Protein AF-A0A497SBU6-F1 (afdb_monomer_lite)

Radius of gyration: 15.19 Å; chains: 1; bounding box: 27×36×42 Å

Secondary structure (DSSP, 8-state):
-HHHHHHSSS---S--EEEEEE-TT--EEEEEEESS--GGGGGGTT--TTHHHH-SS---HHHHHHHHHHHHHHTT-GGGT--

Structure (mmCIF, N/CA/C/O backbone):
data_AF-A0A497SBU6-F1
#
_entry.id   AF-A0A497SBU6-F1
#
loop_
_atom_site.group_PDB
_atom_site.id
_atom_site.type_symbol
_atom_site.label_atom_id
_atom_site.label_alt_id
_atom_site.label_comp_id
_atom_site.label_asym_id
_atom_site.label_entity_id
_atom_site.label_seq_id
_atom_site.pdbx_PDB_ins_code
_atom_site.Cartn_x
_atom_site.Cartn_y
_atom_site.Cartn_z
_atom_site.occupancy
_atom_site.B_iso_or_equiv
_atom_site.auth_seq_id
_atom_site.auth_comp_id
_atom_site.auth_asym_id
_atom_site.auth_atom_id
_atom_site.pdbx_PDB_model_num
ATOM 1 N N . VAL A 1 1 ? -6.698 -7.411 -6.653 1.00 67.69 1 VAL A N 1
ATOM 2 C CA . VAL A 1 1 ? -7.407 -7.704 -5.380 1.00 67.69 1 VAL A CA 1
ATOM 3 C C . VAL A 1 1 ? -8.322 -8.922 -5.491 1.00 67.69 1 VAL A C 1
ATOM 5 O O . VAL A 1 1 ? -8.253 -9.785 -4.634 1.00 67.69 1 VAL A O 1
ATOM 8 N N . GLU A 1 2 ? -9.120 -9.081 -6.550 1.00 85.56 2 GLU A N 1
ATOM 9 C CA . GLU A 1 2 ? -9.995 -10.268 -6.679 1.00 85.56 2 GLU A CA 1
ATOM 10 C C . GLU A 1 2 ? -9.246 -11.610 -6.665 1.00 85.56 2 GLU A C 1
ATOM 12 O O . GLU A 1 2 ? -9.709 -12.572 -6.059 1.00 85.56 2 GLU A O 1
ATOM 17 N N . ALA A 1 3 ? -8.049 -11.669 -7.258 1.00 85.88 3 ALA A N 1
ATOM 18 C CA . ALA A 1 3 ? -7.194 -12.852 -7.179 1.00 85.88 3 ALA A CA 1
ATOM 19 C C . ALA A 1 3 ? -6.817 -13.211 -5.731 1.00 85.88 3 ALA A C 1
ATOM 21 O O . ALA A 1 3 ? -6.883 -14.381 -5.365 1.00 85.88 3 ALA A O 1
ATOM 22 N N . SER A 1 4 ? -6.488 -12.225 -4.884 1.00 88.69 4 SER A N 1
ATOM 23 C CA . SER A 1 4 ? -6.121 -12.515 -3.496 1.00 88.69 4 SER A CA 1
ATOM 24 C C . SER A 1 4 ? -7.307 -13.027 -2.697 1.00 88.69 4 SER A C 1
ATOM 26 O O . SER A 1 4 ? -7.134 -14.004 -1.995 1.00 88.69 4 SER A O 1
ATOM 28 N N . LYS A 1 5 ? -8.518 -12.484 -2.879 1.00 87.81 5 LYS A N 1
ATOM 29 C CA . LYS A 1 5 ? -9.738 -13.007 -2.230 1.00 87.81 5 LYS A CA 1
ATOM 30 C C . LYS A 1 5 ? -10.050 -14.459 -2.610 1.00 87.81 5 LYS A C 1
ATOM 32 O O . LYS A 1 5 ? -10.553 -15.215 -1.782 1.00 87.81 5 LYS A O 1
ATOM 37 N N . LYS A 1 6 ? -9.786 -14.837 -3.869 1.00 90.94 6 LYS A N 1
ATOM 38 C CA . LYS A 1 6 ? -9.976 -16.212 -4.364 1.00 90.94 6 LYS A CA 1
ATOM 39 C C . LYS A 1 6 ? -8.971 -17.185 -3.749 1.00 90.94 6 LYS A C 1
ATOM 41 O O . LYS A 1 6 ? -9.346 -18.311 -3.445 1.00 90.94 6 LYS A O 1
ATOM 46 N N . LEU A 1 7 ? -7.719 -16.755 -3.594 1.00 87.25 7 LEU A N 1
ATOM 47 C CA . LEU A 1 7 ? -6.625 -17.594 -3.099 1.00 87.25 7 LEU A CA 1
ATOM 48 C C . LEU A 1 7 ? -6.549 -17.626 -1.563 1.00 87.25 7 LEU A C 1
ATOM 50 O O . LEU A 1 7 ? -6.248 -18.665 -0.986 1.00 87.25 7 LEU A O 1
ATOM 54 N N . PHE A 1 8 ? -6.854 -16.507 -0.904 1.00 83.56 8 PHE A N 1
ATOM 55 C CA . PHE A 1 8 ? -6.726 -16.297 0.537 1.00 83.56 8 PHE A CA 1
ATOM 56 C C . PHE A 1 8 ? -7.885 -15.422 1.039 1.00 83.56 8 PHE A C 1
ATOM 58 O O . PHE A 1 8 ? -7.985 -14.248 0.687 1.00 83.56 8 PHE A O 1
ATOM 65 N N . LYS A 1 9 ? -8.773 -15.960 1.882 1.00 85.44 9 LYS A N 1
ATOM 66 C CA . LYS A 1 9 ? -9.804 -15.145 2.555 1.00 85.44 9 LYS A CA 1
ATOM 67 C C . LYS A 1 9 ? -9.179 -14.407 3.750 1.00 85.44 9 LYS A C 1
ATOM 69 O O . LYS A 1 9 ? -8.407 -15.044 4.461 1.00 85.44 9 LYS A O 1
ATOM 74 N N . PRO A 1 10 ? -9.505 -13.123 4.012 1.00 88.19 10 PRO A N 1
ATOM 75 C CA . PRO A 1 10 ? -10.488 -12.253 3.338 1.00 88.19 10 PRO A CA 1
ATOM 76 C C . PRO A 1 10 ? -9.956 -11.498 2.102 1.00 88.19 10 PRO A C 1
ATOM 78 O O . PRO A 1 10 ? -10.692 -10.735 1.478 1.00 88.19 10 PRO A O 1
ATOM 81 N N . GLY A 1 11 ? -8.696 -11.707 1.733 1.00 90.81 11 GLY A N 1
ATOM 82 C CA . GLY A 1 11 ? -7.991 -11.010 0.661 1.00 90.81 11 GLY A CA 1
ATOM 83 C C . GLY A 1 11 ? -6.805 -10.223 1.210 1.00 90.81 11 GLY A C 1
ATOM 84 O O . GLY A 1 11 ? -6.356 -10.453 2.328 1.00 90.81 11 GLY A O 1
ATOM 85 N N . VAL A 1 12 ? -6.287 -9.282 0.417 1.00 91.75 12 VAL A N 1
ATOM 86 C CA . VAL A 1 12 ? -5.216 -8.381 0.875 1.00 91.75 12 VAL A CA 1
AT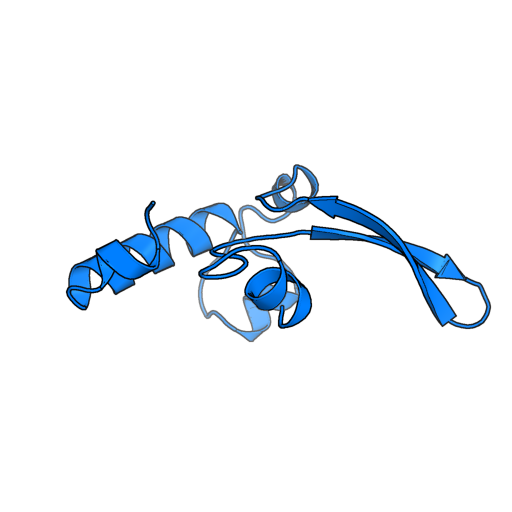OM 87 C C . VAL A 1 12 ? -5.825 -7.303 1.768 1.00 91.75 12 VAL A C 1
ATOM 89 O O . VAL A 1 12 ? -6.719 -6.581 1.326 1.00 91.75 12 VAL A O 1
ATOM 92 N N . ILE A 1 13 ? -5.313 -7.192 2.992 1.00 93.81 13 ILE A N 1
ATOM 93 C CA . ILE A 1 13 ? -5.629 -6.130 3.950 1.00 93.81 13 ILE A CA 1
ATOM 94 C C . ILE A 1 13 ? -4.393 -5.241 4.096 1.00 93.81 13 ILE A C 1
ATOM 96 O O . ILE A 1 13 ? -3.277 -5.735 4.242 1.00 93.81 13 ILE A O 1
ATOM 100 N N . GLY A 1 14 ? -4.595 -3.924 4.087 1.00 95.06 14 GLY A N 1
ATOM 101 C CA . GLY A 1 14 ? -3.505 -2.963 4.225 1.00 95.06 14 GLY A CA 1
ATOM 102 C C . GLY A 1 14 ? -2.674 -2.797 2.941 1.00 95.06 14 GLY A C 1
ATOM 103 O O . GLY A 1 14 ? -3.177 -3.031 1.838 1.00 95.06 14 GLY A O 1
ATOM 104 N N . PRO A 1 15 ? -1.428 -2.305 3.053 1.00 96.75 15 PRO A N 1
ATOM 105 C CA . PRO A 1 15 ? -0.601 -1.993 1.895 1.00 96.75 15 PRO A CA 1
ATOM 106 C C . PRO A 1 15 ? -0.040 -3.248 1.230 1.00 96.75 15 PRO A C 1
ATOM 108 O O . PRO A 1 15 ? 0.342 -4.210 1.892 1.00 96.75 15 PRO A O 1
ATOM 111 N N . PHE A 1 16 ? 0.105 -3.174 -0.087 1.00 96.38 16 PHE A N 1
ATOM 112 C CA . PHE A 1 16 ? 0.832 -4.139 -0.899 1.00 96.38 16 PHE A CA 1
ATOM 113 C C . PHE A 1 16 ? 1.595 -3.399 -1.999 1.00 96.38 16 PHE A C 1
ATOM 115 O O . PHE A 1 16 ? 1.270 -2.255 -2.327 1.00 96.38 16 PHE A O 1
ATOM 122 N N . CYS A 1 17 ? 2.596 -4.053 -2.575 1.00 97.12 17 CYS A N 1
ATOM 123 C CA . CYS A 1 17 ? 3.348 -3.548 -3.718 1.00 97.12 17 CYS A CA 1
ATOM 124 C C . CYS A 1 17 ? 3.327 -4.586 -4.839 1.00 97.12 17 CYS A C 1
ATOM 126 O O . CYS A 1 17 ? 3.460 -5.780 -4.574 1.00 97.12 17 CYS A O 1
ATOM 128 N N . ILE A 1 18 ? 3.156 -4.123 -6.075 1.00 96.44 18 ILE A N 1
ATOM 129 C CA . ILE A 1 18 ? 3.374 -4.927 -7.277 1.00 96.44 18 ILE A CA 1
ATOM 130 C C . ILE A 1 18 ? 4.674 -4.425 -7.888 1.00 96.44 18 ILE A C 1
ATOM 132 O O . ILE A 1 18 ? 4.772 -3.257 -8.267 1.00 96.44 18 ILE A O 1
ATOM 136 N N . GLU A 1 19 ? 5.666 -5.297 -7.952 1.00 97.88 19 GLU A N 1
ATOM 137 C CA . GLU A 1 19 ? 6.999 -4.974 -8.436 1.00 97.88 19 GLU A CA 1
ATOM 138 C C . GLU A 1 19 ? 7.076 -5.364 -9.910 1.00 97.88 19 GLU A C 1
ATOM 140 O O . GLU A 1 19 ? 6.845 -6.516 -10.292 1.00 97.88 19 GLU A O 1
ATOM 145 N N . MET A 1 20 ? 7.293 -4.355 -10.753 1.00 97.88 20 MET A N 1
ATOM 146 C CA . MET A 1 20 ? 7.119 -4.465 -12.196 1.00 97.88 20 MET A CA 1
ATOM 147 C C . MET A 1 20 ? 8.172 -3.681 -12.972 1.00 97.88 20 MET A C 1
ATOM 149 O O . MET A 1 20 ? 8.765 -2.730 -12.463 1.00 97.88 20 MET A O 1
ATOM 153 N N . ILE A 1 21 ? 8.354 -4.071 -14.229 1.00 98.06 21 ILE A N 1
ATOM 154 C CA . ILE A 1 21 ? 9.146 -3.358 -15.233 1.00 98.06 21 ILE A CA 1
ATOM 155 C C . ILE A 1 21 ? 8.176 -2.798 -16.279 1.00 98.06 21 ILE A C 1
ATOM 157 O O . ILE A 1 21 ? 7.208 -3.469 -16.630 1.00 98.06 21 ILE A O 1
ATOM 161 N N . CYS A 1 22 ? 8.428 -1.581 -16.766 1.00 97.88 22 CYS A N 1
ATOM 162 C CA . CYS A 1 22 ? 7.710 -0.994 -17.899 1.00 97.88 22 CYS A CA 1
ATOM 163 C C . CYS A 1 22 ? 8.553 -1.161 -19.173 1.00 97.88 22 CYS A C 1
ATOM 165 O O . CYS A 1 22 ? 9.708 -0.725 -19.192 1.00 97.88 22 CYS A O 1
ATOM 167 N N . THR A 1 23 ? 8.011 -1.810 -20.204 1.00 97.94 23 THR A N 1
ATOM 168 C CA . THR A 1 23 ? 8.686 -1.979 -21.502 1.00 97.94 23 THR A CA 1
ATOM 169 C C . THR A 1 23 ? 8.618 -0.694 -22.344 1.00 97.94 23 THR A C 1
ATOM 171 O O . THR A 1 23 ? 7.814 0.196 -22.049 1.00 97.94 23 THR A O 1
ATOM 174 N N . PRO A 1 24 ? 9.427 -0.565 -23.414 1.00 98.19 24 PRO A N 1
ATOM 175 C CA . PRO A 1 24 ? 9.304 0.544 -24.368 1.00 98.19 24 PRO A CA 1
ATOM 176 C C . PRO A 1 24 ? 7.910 0.661 -25.005 1.00 98.19 24 PRO A C 1
ATOM 178 O O . PRO A 1 24 ? 7.472 1.763 -25.332 1.00 98.19 24 PRO A O 1
ATOM 181 N N . GLU A 1 25 ? 7.195 -0.457 -25.132 1.00 98.19 25 GLU A N 1
ATOM 182 C CA . GLU A 1 25 ? 5.825 -0.548 -25.648 1.00 98.19 25 GLU A CA 1
ATOM 183 C C . GLU A 1 25 ? 4.757 -0.206 -24.590 1.00 98.19 25 GLU A C 1
ATOM 185 O O . GLU A 1 25 ? 3.563 -0.331 -24.858 1.00 98.19 25 GLU A O 1
ATOM 190 N N . LEU A 1 26 ? 5.171 0.266 -23.407 1.00 97.25 26 LEU A N 1
ATOM 191 C CA . LEU A 1 26 ? 4.314 0.604 -22.265 1.00 97.25 26 LEU A CA 1
ATOM 192 C C . LEU A 1 26 ? 3.587 -0.605 -21.654 1.00 97.25 26 LEU A C 1
ATOM 194 O O . LEU A 1 26 ? 2.513 -0.462 -21.063 1.00 97.25 26 LEU A O 1
ATOM 198 N N . GLU A 1 27 ? 4.181 -1.795 -21.754 1.00 97.62 27 GLU A N 1
ATOM 199 C CA . GLU A 1 27 ? 3.682 -2.984 -21.066 1.00 97.62 27 GLU A CA 1
ATOM 200 C C . GLU A 1 27 ? 4.266 -3.076 -19.654 1.00 97.62 27 GLU A C 1
ATOM 202 O O . 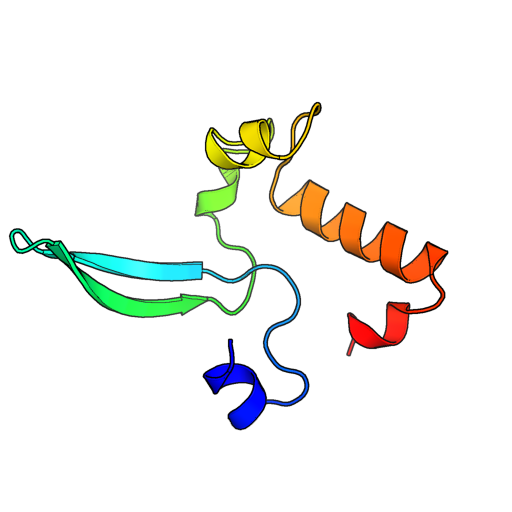GLU A 1 27 ? 5.469 -2.916 -19.445 1.00 97.62 27 GLU A O 1
ATOM 207 N N . PHE A 1 28 ? 3.416 -3.381 -18.672 1.00 97.62 28 PHE A N 1
ATOM 208 C CA . PHE A 1 28 ? 3.847 -3.630 -17.298 1.00 97.62 28 PHE A CA 1
ATOM 209 C C . PHE A 1 28 ? 4.020 -5.127 -17.051 1.00 97.62 28 PHE A C 1
ATOM 211 O O . PHE A 1 28 ? 3.043 -5.874 -16.976 1.00 97.62 28 PHE A O 1
ATOM 218 N N . ILE A 1 29 ? 5.265 -5.556 -16.862 1.00 97.62 29 ILE A N 1
ATOM 219 C CA . ILE A 1 29 ? 5.613 -6.944 -16.550 1.00 97.62 29 ILE A CA 1
ATOM 220 C C . ILE A 1 29 ? 5.876 -7.051 -15.048 1.00 97.62 29 ILE A C 1
ATOM 222 O O . ILE A 1 29 ? 6.897 -6.578 -14.551 1.00 97.62 29 ILE A O 1
ATOM 226 N N . CYS A 1 30 ? 4.942 -7.667 -14.324 1.00 96.69 30 CYS A N 1
ATOM 227 C CA . CYS A 1 30 ? 5.072 -7.961 -12.897 1.00 96.69 30 CYS A CA 1
ATOM 228 C C . CYS A 1 30 ? 5.966 -9.185 -12.680 1.00 96.69 30 CYS A C 1
ATOM 230 O O . CYS A 1 30 ? 5.718 -10.235 -13.272 1.00 96.69 30 CYS A O 1
ATOM 232 N N . PHE A 1 31 ? 6.941 -9.080 -11.778 1.00 96.88 31 PHE A N 1
ATOM 233 C CA . PHE A 1 31 ? 7.798 -10.206 -11.387 1.00 96.88 31 PHE A CA 1
ATOM 234 C C . PHE A 1 31 ? 7.649 -10.586 -9.908 1.00 96.88 31 PHE A C 1
ATOM 236 O O . PHE A 1 31 ? 7.901 -11.736 -9.558 1.00 96.88 31 PHE A O 1
ATOM 243 N N . GLU A 1 32 ? 7.186 -9.671 -9.051 1.00 96.75 32 GLU A N 1
ATOM 244 C CA . GLU A 1 32 ? 6.975 -9.937 -7.624 1.00 96.75 32 GLU A CA 1
ATOM 245 C C . GLU A 1 32 ? 5.772 -9.163 -7.062 1.00 96.75 32 GLU A C 1
ATOM 247 O O . GLU A 1 32 ? 5.394 -8.094 -7.545 1.00 96.75 32 GLU A O 1
ATOM 252 N N . ILE A 1 33 ? 5.155 -9.718 -6.015 1.00 94.25 33 ILE A N 1
ATOM 253 C CA . ILE A 1 33 ? 4.145 -9.037 -5.207 1.00 94.25 33 ILE A CA 1
ATOM 254 C C . ILE A 1 33 ? 4.555 -9.107 -3.737 1.00 94.25 33 ILE A C 1
ATOM 256 O O . ILE A 1 33 ? 4.618 -10.186 -3.148 1.00 94.25 33 ILE A O 1
ATOM 260 N N . SER A 1 34 ? 4.717 -7.942 -3.116 1.00 95.69 34 SER A N 1
ATOM 261 C CA . SER A 1 34 ? 4.864 -7.815 -1.668 1.00 95.69 34 SER A CA 1
ATOM 262 C C . SER A 1 34 ? 3.487 -7.624 -1.028 1.00 95.69 34 SER A C 1
ATOM 264 O O . SER A 1 34 ? 2.884 -6.559 -1.148 1.00 95.69 34 SER A O 1
ATOM 266 N N . GLY A 1 35 ? 2.990 -8.624 -0.295 1.00 93.38 35 GLY A N 1
ATOM 267 C CA . GLY A 1 35 ? 1.714 -8.570 0.448 1.00 93.38 35 GLY A CA 1
ATOM 268 C C . GLY A 1 35 ? 1.741 -7.729 1.735 1.00 93.38 35 GLY A C 1
ATOM 269 O O . GLY A 1 35 ? 1.024 -8.0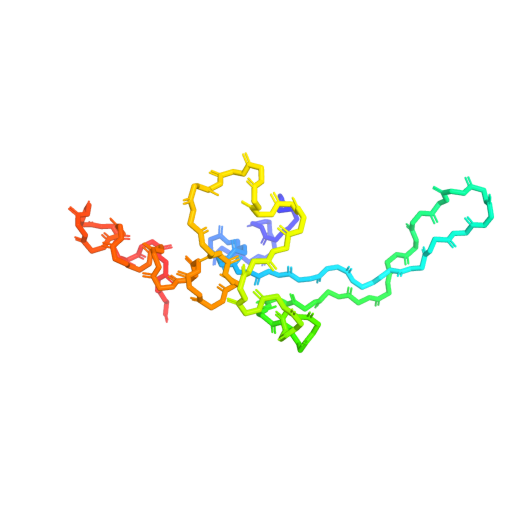40 2.680 1.00 93.38 35 GLY A O 1
ATOM 270 N N . ARG A 1 36 ? 2.627 -6.731 1.807 1.00 95.31 36 ARG A N 1
ATOM 271 C CA . ARG A 1 36 ? 2.861 -5.858 2.966 1.00 95.31 36 ARG A CA 1
ATOM 272 C C . ARG A 1 36 ? 3.501 -4.541 2.518 1.00 95.31 36 ARG A C 1
ATOM 274 O O . ARG A 1 36 ? 3.826 -4.354 1.346 1.00 95.31 36 ARG A O 1
ATOM 281 N N . ILE A 1 37 ? 3.758 -3.653 3.478 1.00 97.88 37 ILE A N 1
ATOM 282 C CA . ILE A 1 37 ? 4.563 -2.444 3.272 1.00 97.88 37 ILE A CA 1
ATOM 283 C C . ILE A 1 37 ? 5.974 -2.789 2.755 1.00 97.88 37 ILE A C 1
ATOM 285 O O . ILE A 1 37 ? 6.560 -3.815 3.121 1.00 97.88 37 ILE A O 1
ATOM 289 N N . VAL A 1 38 ? 6.513 -1.918 1.899 1.00 98.44 38 VAL A N 1
ATOM 290 C CA . VAL A 1 38 ? 7.842 -2.047 1.281 1.00 98.44 38 VAL A CA 1
ATOM 291 C C . VAL A 1 38 ? 8.722 -0.840 1.592 1.00 98.44 38 VAL A C 1
ATOM 293 O O . VAL A 1 38 ? 8.226 0.263 1.845 1.00 98.44 38 VAL A O 1
ATOM 296 N N . ALA A 1 39 ? 10.041 -1.035 1.518 1.00 98.19 39 ALA A N 1
ATOM 297 C CA . ALA A 1 39 ? 11.035 -0.002 1.815 1.00 98.19 39 ALA A CA 1
ATOM 298 C C . ALA A 1 39 ? 10.922 1.232 0.904 1.00 98.19 39 ALA A C 1
ATOM 300 O O . ALA A 1 39 ? 11.226 2.339 1.341 1.00 98.19 39 ALA A O 1
ATOM 301 N N . GLY A 1 40 ? 10.409 1.077 -0.324 1.00 97.44 40 GLY A N 1
ATOM 302 C CA . GLY A 1 40 ? 10.172 2.198 -1.242 1.00 97.44 40 GLY A CA 1
ATOM 303 C C . GLY A 1 40 ? 9.245 3.280 -0.673 1.00 97.44 40 GLY A C 1
ATOM 304 O O . GLY A 1 40 ? 9.316 4.434 -1.085 1.00 97.44 40 GLY A O 1
ATOM 305 N N . THR A 1 41 ? 8.423 2.950 0.330 1.00 98.00 41 THR A N 1
ATOM 306 C CA . THR A 1 41 ? 7.551 3.930 0.995 1.00 98.00 41 THR A CA 1
ATOM 307 C C . THR A 1 41 ? 8.293 4.888 1.939 1.00 98.00 41 THR A C 1
ATOM 309 O O . THR A 1 41 ? 7.751 5.942 2.273 1.00 98.00 41 THR A O 1
ATOM 312 N N . ASN A 1 42 ? 9.542 4.582 2.320 1.00 98.12 42 ASN A N 1
ATOM 313 C CA . ASN A 1 42 ? 10.347 5.391 3.247 1.00 98.12 42 ASN A CA 1
ATOM 314 C C . ASN A 1 42 ? 10.685 6.786 2.706 1.00 98.12 42 ASN A C 1
ATOM 316 O O . ASN A 1 42 ? 10.942 7.699 3.484 1.00 98.12 42 ASN A O 1
ATOM 320 N N . LEU A 1 43 ? 10.658 6.975 1.385 1.00 97.31 43 LEU A N 1
ATOM 321 C CA . LEU A 1 43 ? 10.877 8.283 0.761 1.00 97.31 43 LEU A CA 1
ATOM 322 C C . LEU A 1 43 ? 9.711 9.257 1.007 1.00 97.31 43 LEU A C 1
ATOM 324 O O . LEU A 1 43 ? 9.870 10.464 0.851 1.00 97.31 43 LEU A O 1
ATOM 328 N N . PHE A 1 44 ? 8.546 8.748 1.417 1.00 97.44 44 PHE A N 1
ATOM 329 C CA . PHE A 1 44 ? 7.288 9.496 1.469 1.00 97.44 44 PHE A CA 1
ATOM 330 C C . PHE A 1 44 ? 6.779 9.699 2.901 1.00 97.44 44 PHE A C 1
ATOM 332 O O . PHE A 1 44 ? 5.574 9.655 3.157 1.00 97.44 44 PHE A O 1
ATOM 339 N N . ILE A 1 45 ? 7.684 9.920 3.863 1.00 96.56 45 ILE A N 1
ATOM 340 C CA . ILE A 1 45 ? 7.323 10.171 5.274 1.00 96.56 45 ILE A CA 1
ATOM 341 C C . ILE A 1 45 ? 6.393 11.390 5.401 1.00 96.56 45 ILE A C 1
ATOM 343 O O . ILE A 1 45 ? 5.417 11.345 6.148 1.00 96.56 45 ILE A O 1
ATOM 347 N N . ASN A 1 46 ? 6.646 12.438 4.612 1.00 96.94 46 ASN A N 1
ATOM 348 C CA . ASN A 1 46 ? 5.834 13.658 4.577 1.00 96.94 46 ASN A CA 1
ATOM 349 C C . ASN A 1 46 ? 4.760 13.644 3.473 1.00 96.94 46 ASN A C 1
ATOM 351 O O . ASN A 1 46 ? 4.234 14.693 3.112 1.00 96.94 46 ASN A O 1
ATOM 355 N N . GLY A 1 47 ? 4.422 12.465 2.946 1.00 96.50 47 GLY A N 1
ATOM 356 C CA . GLY A 1 47 ? 3.533 12.315 1.798 1.00 96.50 47 GLY A CA 1
ATOM 357 C C . GLY A 1 47 ? 4.276 12.145 0.473 1.00 96.50 47 GLY A C 1
ATOM 358 O O . GLY A 1 47 ? 5.490 12.305 0.366 1.00 96.50 47 GLY A O 1
ATOM 359 N N . SER A 1 48 ? 3.509 11.769 -0.541 1.00 97.25 48 SER A N 1
ATOM 360 C CA . SER A 1 48 ? 3.898 11.619 -1.942 1.00 97.25 48 SER A CA 1
ATOM 361 C C . SER A 1 48 ? 3.037 12.540 -2.803 1.00 97.25 48 SER A C 1
ATOM 363 O O . SER A 1 48 ? 1.969 12.979 -2.372 1.00 97.25 48 SER A O 1
ATOM 365 N N . THR A 1 49 ? 3.438 12.764 -4.056 1.00 97.31 49 THR A N 1
ATOM 366 C CA . THR A 1 49 ? 2.614 13.496 -5.030 1.00 97.31 49 THR A CA 1
ATOM 367 C C . THR A 1 49 ? 1.191 12.936 -5.107 1.00 97.31 49 THR A C 1
ATOM 369 O O . THR A 1 49 ? 0.237 13.698 -5.177 1.00 97.31 49 THR A O 1
ATOM 372 N N . TYR A 1 50 ? 1.034 11.612 -5.012 1.00 97.62 50 TYR A N 1
ATOM 373 C CA . TYR A 1 50 ? -0.272 10.956 -5.054 1.00 97.62 50 TYR A CA 1
ATOM 374 C C . TYR A 1 50 ? -1.081 11.149 -3.773 1.00 97.62 50 TYR A C 1
ATOM 376 O O . TYR A 1 50 ? -2.269 11.453 -3.830 1.00 97.62 50 TYR A O 1
ATOM 384 N N . SER A 1 51 ? -0.461 10.991 -2.602 1.00 97.25 51 SER A N 1
ATOM 385 C CA . SER A 1 51 ? -1.190 11.138 -1.339 1.00 97.25 51 SER A CA 1
ATOM 386 C C . SER A 1 51 ? -1.640 12.577 -1.096 1.00 97.25 51 SER A C 1
ATOM 388 O O . SER A 1 51 ? -2.693 12.782 -0.506 1.00 97.25 51 SER A O 1
ATOM 390 N N . ASN A 1 52 ? -0.882 13.562 -1.582 1.00 96.69 52 ASN A N 1
ATOM 391 C CA . ASN A 1 52 ? -1.210 14.980 -1.425 1.00 96.69 52 ASN A CA 1
ATOM 392 C C . ASN A 1 52 ? -2.452 15.399 -2.227 1.00 96.69 52 ASN A C 1
ATOM 394 O O . ASN A 1 52 ? -3.048 16.423 -1.927 1.00 96.69 52 ASN A O 1
ATOM 398 N N . ILE A 1 53 ? -2.863 14.610 -3.226 1.00 97.75 53 ILE A N 1
ATOM 399 C CA . ILE A 1 53 ? -4.128 14.824 -3.947 1.00 97.75 53 ILE A CA 1
ATOM 400 C C . ILE A 1 53 ? -5.327 14.410 -3.078 1.00 97.75 53 ILE A C 1
ATOM 402 O O . ILE A 1 53 ? -6.423 14.934 -3.242 1.00 97.75 53 ILE A O 1
ATOM 406 N N . LEU A 1 54 ? -5.136 13.446 -2.172 1.00 97.25 54 LEU A N 1
ATOM 407 C CA . LEU A 1 54 ? -6.213 12.823 -1.397 1.00 97.25 54 LEU A CA 1
ATOM 408 C C . LEU A 1 54 ? -6.343 13.367 0.026 1.00 97.25 54 LEU A C 1
ATOM 410 O O . LEU A 1 54 ? -7.376 13.162 0.661 1.00 97.25 54 LEU A O 1
ATOM 414 N N . TYR A 1 55 ? -5.285 13.977 0.555 1.00 97.19 55 TYR A N 1
ATOM 415 C CA . TYR A 1 55 ? -5.201 14.364 1.954 1.00 97.19 55 TYR A CA 1
ATOM 416 C C . TYR A 1 55 ? -4.630 15.771 2.092 1.00 97.19 55 TYR A C 1
ATOM 418 O O . TYR A 1 55 ? -3.551 16.057 1.581 1.00 97.19 55 TYR A O 1
ATOM 426 N N . ASP A 1 56 ? -5.295 16.592 2.903 1.00 96.69 56 ASP A N 1
ATOM 427 C CA . ASP A 1 56 ? -4.849 17.944 3.268 1.00 96.69 56 ASP A CA 1
ATOM 428 C C . ASP A 1 56 ? -3.756 17.939 4.359 1.00 96.69 56 ASP A C 1
ATOM 430 O O . ASP A 1 56 ? -3.521 18.926 5.054 1.00 96.69 56 ASP A O 1
ATOM 434 N N . GLU A 1 57 ? -3.091 16.800 4.562 1.00 96.56 57 GLU A N 1
ATOM 435 C CA . GLU A 1 57 ? -2.054 16.610 5.571 1.00 96.56 57 GLU A CA 1
ATOM 436 C C . GLU A 1 57 ? -1.002 15.588 5.094 1.00 96.56 57 GLU A C 1
ATOM 438 O O . GLU A 1 57 ? -1.331 14.677 4.327 1.00 96.56 57 GLU A O 1
ATOM 443 N N . PRO A 1 58 ? 0.250 15.658 5.591 1.00 97.50 58 PRO A N 1
ATOM 444 C CA . PRO A 1 58 ? 1.305 14.715 5.217 1.00 97.50 58 PRO A CA 1
ATOM 445 C C . PRO A 1 58 ? 0.900 13.255 5.456 1.00 97.50 58 PRO A C 1
ATOM 447 O O . PRO A 1 58 ? 0.650 12.866 6.598 1.00 97.50 58 PRO A O 1
ATOM 450 N N . MET A 1 59 ? 0.862 12.424 4.412 1.00 98.25 59 MET A N 1
ATOM 451 C CA . MET A 1 59 ? 0.352 11.052 4.509 1.00 98.25 59 MET A CA 1
ATOM 452 C C . MET A 1 59 ? 1.350 10.006 4.007 1.00 98.25 59 MET A C 1
ATOM 454 O O . MET A 1 59 ? 1.385 9.674 2.825 1.00 98.25 59 MET A O 1
ATOM 458 N N . SER A 1 60 ? 2.125 9.432 4.929 1.00 98.38 60 SER A N 1
ATOM 459 C CA . SER A 1 60 ? 2.952 8.255 4.647 1.00 98.38 60 SER A CA 1
ATOM 460 C C . SER A 1 60 ? 2.141 6.959 4.652 1.00 98.38 60 SER A C 1
ATOM 462 O O . SER A 1 60 ? 1.051 6.887 5.227 1.00 98.38 60 SER A O 1
ATOM 464 N N . CYS A 1 61 ? 2.707 5.889 4.083 1.00 98.31 61 CYS A N 1
ATOM 465 C CA . CYS A 1 61 ? 2.103 4.556 4.163 1.00 98.31 61 CYS A CA 1
ATOM 466 C C . CYS A 1 61 ? 1.916 4.109 5.625 1.00 98.31 61 CYS A C 1
ATOM 468 O O . CYS A 1 61 ? 0.862 3.586 5.977 1.00 98.31 61 CYS A O 1
ATOM 470 N N . GLY A 1 62 ? 2.893 4.381 6.500 1.00 98.19 62 GLY A N 1
ATOM 471 C CA . GLY A 1 62 ? 2.786 4.094 7.934 1.00 98.19 62 GLY A CA 1
ATOM 472 C C . GLY A 1 62 ? 1.646 4.866 8.607 1.00 98.19 62 GLY A C 1
ATOM 473 O O . GLY A 1 62 ? 0.799 4.265 9.268 1.00 98.19 62 GLY A O 1
ATOM 474 N N . ARG A 1 63 ? 1.550 6.185 8.370 1.00 98.25 63 ARG A N 1
ATOM 475 C CA . ARG A 1 63 ? 0.443 7.010 8.892 1.00 98.25 63 ARG A CA 1
ATOM 476 C C . ARG A 1 63 ? -0.906 6.502 8.390 1.00 98.25 63 ARG A C 1
ATOM 478 O O . ARG A 1 63 ? -1.873 6.480 9.153 1.00 98.25 63 ARG A O 1
ATOM 485 N N . ARG A 1 64 ? -0.971 6.054 7.133 1.00 98.25 64 ARG A N 1
ATOM 486 C CA . ARG A 1 64 ? -2.191 5.508 6.542 1.00 98.25 64 ARG A CA 1
ATOM 487 C C . ARG A 1 64 ? -2.633 4.209 7.216 1.00 98.25 64 ARG A C 1
ATOM 489 O O . ARG A 1 64 ? -3.829 4.074 7.465 1.00 98.25 64 ARG A O 1
ATOM 496 N N . ILE A 1 65 ? -1.712 3.301 7.550 1.00 98.12 65 ILE A N 1
ATOM 497 C CA . ILE A 1 65 ? -2.019 2.077 8.317 1.00 98.12 65 ILE A CA 1
ATOM 498 C C . ILE A 1 65 ? -2.584 2.445 9.693 1.00 98.12 65 ILE A C 1
ATOM 500 O O . ILE A 1 65 ? -3.664 1.983 10.053 1.00 98.12 65 ILE A O 1
ATOM 504 N N . CYS A 1 66 ? -1.916 3.342 10.429 1.00 98.25 66 CYS A N 1
ATOM 505 C CA . CYS A 1 66 ? -2.388 3.790 11.744 1.00 98.25 66 CYS A CA 1
ATOM 506 C C . CYS A 1 66 ? -3.778 4.439 11.676 1.00 98.25 66 CYS A C 1
ATOM 508 O O . CYS A 1 66 ? -4.615 4.210 12.549 1.00 98.25 66 CYS A O 1
ATOM 510 N N . ARG A 1 67 ? -4.046 5.228 10.626 1.00 97.88 67 ARG A N 1
ATOM 511 C CA . ARG A 1 67 ? -5.371 5.807 10.372 1.00 97.88 67 ARG A CA 1
ATOM 512 C C . ARG A 1 67 ? -6.435 4.732 10.179 1.00 97.88 67 ARG A C 1
ATOM 514 O O . ARG A 1 67 ? -7.519 4.890 10.725 1.00 97.88 67 ARG A O 1
ATOM 521 N N . GLU A 1 68 ? -6.134 3.667 9.437 1.00 98.12 68 GLU A N 1
ATOM 522 C CA . GLU A 1 68 ? -7.092 2.573 9.235 1.00 98.12 68 GLU A CA 1
ATOM 523 C C . GLU A 1 68 ? -7.428 1.880 10.550 1.00 98.12 68 GLU A C 1
ATOM 525 O O . GLU A 1 68 ? -8.600 1.688 10.850 1.00 98.12 68 GLU A O 1
ATOM 530 N N . ILE A 1 69 ? -6.412 1.591 11.369 1.00 98.25 69 ILE A N 1
ATOM 531 C CA . ILE A 1 69 ? -6.606 0.980 12.688 1.00 98.25 69 ILE A CA 1
ATOM 532 C C . ILE A 1 69 ? -7.486 1.872 13.567 1.00 98.25 69 ILE A C 1
ATOM 534 O O . ILE A 1 69 ? -8.452 1.392 14.155 1.00 98.25 69 ILE A O 1
ATOM 538 N N . LYS A 1 70 ? -7.204 3.181 13.612 1.00 98.50 70 LYS A N 1
ATOM 539 C CA . LYS A 1 70 ? -8.011 4.141 14.378 1.00 98.50 70 LYS A CA 1
ATOM 540 C C . LYS A 1 70 ? -9.471 4.159 13.912 1.00 98.50 70 LYS A C 1
ATOM 542 O O . LYS A 1 70 ? -10.366 4.033 14.740 1.00 98.50 70 LYS A O 1
ATOM 547 N N . VAL A 1 71 ? -9.709 4.259 12.604 1.00 98.31 71 VAL A N 1
ATOM 548 C CA . VAL A 1 71 ? -11.066 4.274 12.028 1.00 98.31 71 VAL A CA 1
ATOM 549 C C . VAL A 1 71 ? -11.799 2.955 12.278 1.00 98.31 71 VAL A C 1
ATOM 551 O O . VAL A 1 71 ? -12.996 2.966 12.551 1.00 98.31 71 VAL A O 1
ATOM 554 N N . ALA A 1 72 ? -11.108 1.817 12.198 1.00 98.06 72 ALA A N 1
ATOM 555 C CA . ALA A 1 72 ? -11.704 0.514 12.465 1.00 98.06 72 ALA A CA 1
ATOM 556 C C . ALA A 1 72 ? -12.114 0.365 13.937 1.00 98.06 72 ALA A C 1
ATOM 558 O O . ALA A 1 72 ? -13.203 -0.134 14.205 1.00 98.06 72 ALA A O 1
ATOM 559 N N . ILE A 1 73 ? -11.297 0.850 14.8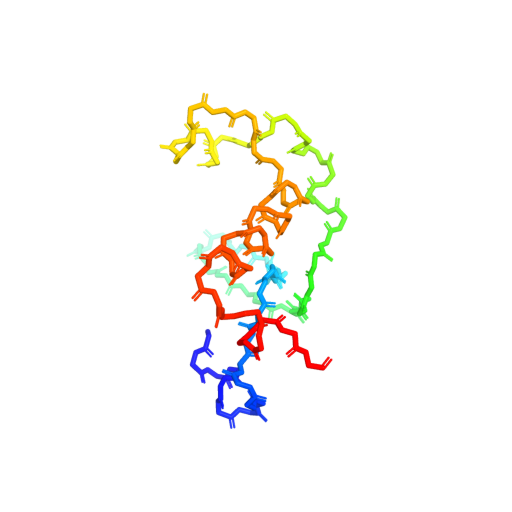78 1.00 98.50 73 ILE A N 1
ATOM 560 C CA . ILE A 1 73 ? -11.651 0.897 16.307 1.00 98.50 73 ILE A CA 1
ATOM 561 C C . ILE A 1 73 ? -12.865 1.806 16.531 1.00 98.50 73 ILE A C 1
ATOM 563 O O . ILE A 1 73 ? -13.829 1.389 17.163 1.00 98.50 73 ILE A O 1
ATOM 567 N N . GLU A 1 74 ? -12.856 3.021 15.971 1.00 98.56 74 GLU A N 1
ATOM 568 C CA . GLU A 1 74 ? -13.967 3.984 16.092 1.00 98.56 74 GLU A CA 1
ATOM 569 C C . GLU A 1 74 ? -15.291 3.452 15.524 1.00 98.56 74 GLU A C 1
ATOM 571 O O . GLU A 1 74 ? -16.364 3.899 15.925 1.00 98.56 74 GLU A O 1
ATOM 576 N N . ARG A 1 75 ? -15.221 2.504 14.584 1.00 98.31 75 ARG A N 1
ATOM 577 C CA . ARG A 1 75 ? -16.380 1.897 13.920 1.00 98.31 75 ARG A CA 1
ATOM 578 C C . ARG A 1 75 ? -16.741 0.508 14.442 1.00 98.31 75 ARG A C 1
ATOM 580 O O . ARG A 1 75 ? -17.624 -0.101 13.850 1.00 98.31 75 ARG A O 1
ATOM 587 N N . ASP A 1 76 ? -16.072 0.013 15.482 1.00 97.69 76 ASP A N 1
ATOM 588 C CA . ASP A 1 76 ? -16.239 -1.354 16.004 1.00 97.69 76 ASP A CA 1
ATOM 589 C C . ASP A 1 76 ? -16.052 -2.449 14.927 1.00 97.69 76 ASP A C 1
ATOM 591 O O . ASP A 1 76 ? -16.771 -3.440 14.852 1.00 97.69 76 ASP A O 1
ATOM 595 N N . ARG A 1 77 ? -15.082 -2.234 14.027 1.00 97.19 77 ARG A N 1
ATOM 596 C CA . ARG A 1 77 ? -14.758 -3.100 12.873 1.00 97.19 77 ARG A CA 1
ATOM 597 C C . ARG A 1 77 ? -13.300 -3.552 12.866 1.00 97.19 77 ARG A C 1
ATOM 599 O O . ARG A 1 77 ? -12.737 -3.873 11.821 1.00 97.19 77 ARG A O 1
ATOM 606 N N . LEU A 1 78 ? -12.649 -3.544 14.029 1.00 96.69 78 LEU A N 1
ATOM 607 C CA . LEU A 1 78 ? -11.238 -3.919 14.143 1.00 96.69 78 LEU A CA 1
ATOM 608 C C . LEU A 1 78 ? -10.990 -5.357 13.654 1.00 96.69 78 LEU A C 1
ATOM 610 O O . LEU A 1 78 ? -10.001 -5.605 12.970 1.00 96.69 78 LEU A O 1
ATOM 614 N N . ASN A 1 79 ? -11.922 -6.269 13.935 1.00 94.75 79 ASN A N 1
ATOM 615 C CA . ASN A 1 79 ? -11.907 -7.674 13.514 1.00 94.75 79 ASN A CA 1
ATOM 616 C C . ASN A 1 79 ? -11.856 -7.891 11.990 1.00 94.75 79 ASN A C 1
ATOM 618 O O . ASN A 1 79 ? -11.571 -9.000 11.552 1.00 94.75 79 ASN A O 1
ATOM 622 N N . G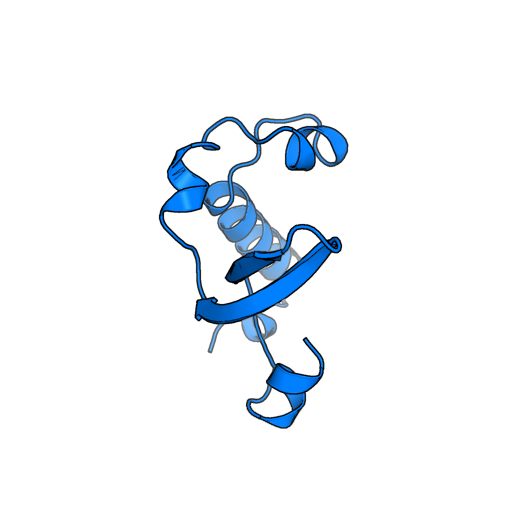LU A 1 80 ? -12.137 -6.873 11.177 1.00 93.12 80 GLU A N 1
ATOM 623 C CA . GLU A 1 80 ? -12.036 -6.977 9.718 1.00 93.12 80 GLU A CA 1
ATOM 624 C C . GLU A 1 80 ? -10.614 -6.764 9.192 1.00 93.12 80 GLU A C 1
ATOM 626 O O . GLU A 1 80 ? -10.324 -7.123 8.051 1.00 93.12 80 GLU A O 1
ATOM 631 N N . ILE A 1 81 ? -9.737 -6.158 9.999 1.00 93.81 81 ILE A N 1
ATOM 632 C CA . ILE A 1 81 ? -8.388 -5.760 9.576 1.00 93.81 81 ILE A CA 1
ATOM 633 C C . ILE A 1 81 ? -7.265 -6.429 10.378 1.00 93.81 81 ILE A C 1
ATOM 635 O O . ILE A 1 81 ? -6.093 -6.218 10.067 1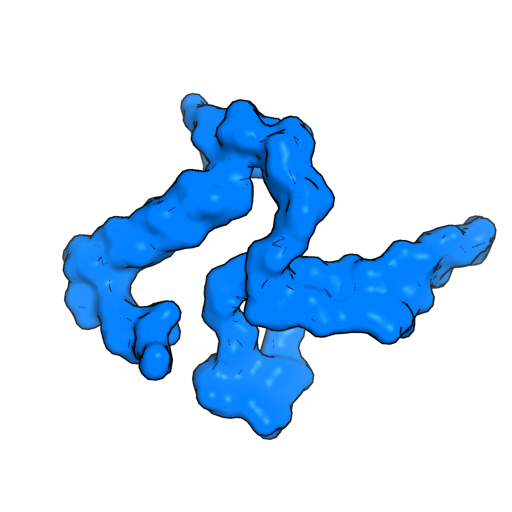.00 93.81 81 ILE A O 1
ATOM 639 N N . ILE A 1 82 ? -7.611 -7.228 11.389 1.00 88.88 82 ILE A N 1
ATOM 640 C CA . ILE A 1 82 ? -6.677 -8.043 12.173 1.00 88.88 82 ILE A CA 1
ATOM 641 C C . ILE A 1 82 ? -7.047 -9.521 12.033 1.00 88.88 82 ILE A C 1
ATOM 643 O O . ILE A 1 82 ? -8.228 -9.854 11.939 1.00 88.88 82 ILE A O 1
ATOM 647 N N . TYR A 1 83 ? -6.041 -10.391 12.011 1.00 77.94 83 TYR A N 1
ATOM 648 C CA . TYR A 1 83 ? -6.182 -11.845 11.943 1.00 77.94 83 TYR A CA 1
ATOM 649 C C . TYR A 1 83 ? -5.150 -12.525 12.840 1.00 77.94 83 TYR A C 1
ATOM 651 O O . TYR A 1 83 ? -4.081 -11.912 13.075 1.00 77.94 83 TYR A O 1
#

Sequence (83 aa):
VEASKKLFKPGVIGPFCIEMICTPELEFICFEISGRIVAGTNLFINGSTYSNILYDEPMSCGRRICREIKVAIERDRLNEIIY

pLDDT: mean 95.26, std 5.09, range [67.69, 98.56]

Foldseek 3Di:
DVVQVVVDPPGQAADKDFDWDQDPVRDTHTDDIGSYDDPVQVVQQQHDPVVVVVDPGRDGSVNVVVVVCVVCVVVVNNVVRDD